Protein AF-Q5WP88-F1 (afdb_monomer)

Nearest PDB structures (foldseek):
  6bir-assembly1_B  TM=8.310E-01  e=9.760E-03  Homo sapiens
  6mfg-assembly1_F  TM=8.212E-01  e=1.041E-02  Homo sapiens
  4p5m-assembly4_H  TM=8.164E-01  e=9.148E-03  Homo sapiens
  8d5q-assembly1_C  TM=7.590E-01  e=4.435E-01  Mus musculus
  5sws-assembly1_A  TM=7.982E-01  e=6.537E-01  Mus musculus

pLDDT: mean 93.07, std 6.89, r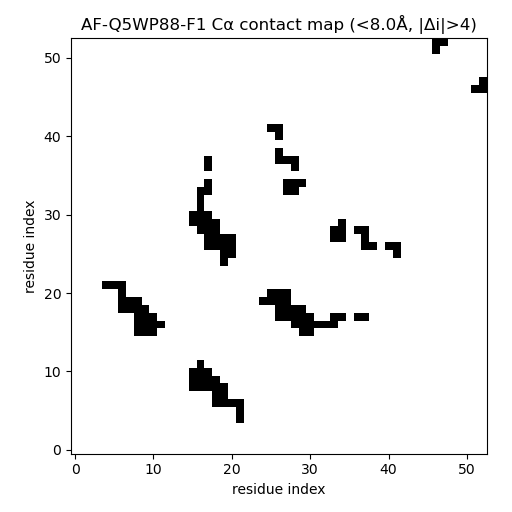ange [60.31, 98.12]

Structure (mmCIF, N/CA/C/O backbone):
data_AF-Q5WP88-F1
#
_entry.id   AF-Q5WP88-F1
#
loop_
_atom_site.group_PDB
_atom_site.id
_atom_site.type_symbol
_atom_site.label_atom_id
_atom_site.label_alt_id
_atom_site.label_comp_id
_atom_site.label_asym_id
_atom_site.label_entity_id
_atom_site.label_seq_id
_atom_site.pdbx_PDB_ins_code
_atom_site.Cartn_x
_atom_site.Cartn_y
_atom_site.Cartn_z
_atom_site.occupancy
_atom_site.B_iso_or_equiv
_atom_site.auth_seq_id
_atom_site.auth_comp_id
_atom_site.auth_asym_id
_atom_site.auth_atom_id
_atom_site.pdbx_PDB_model_num
ATOM 1 N N . THR A 1 1 ? -20.235 3.292 17.798 1.00 80.44 1 THR A N 1
ATOM 2 C CA . THR A 1 1 ? -18.769 3.378 17.978 1.0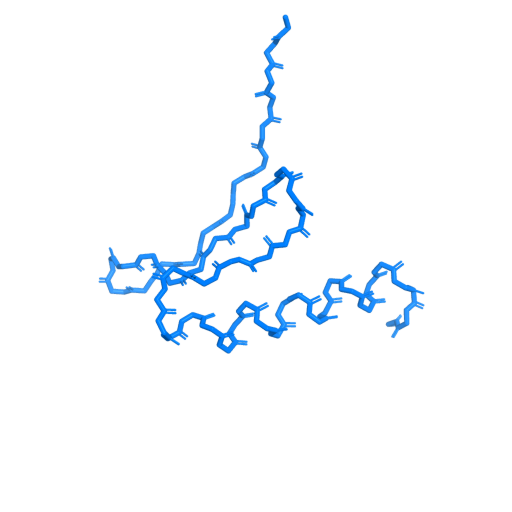0 80.44 1 THR A CA 1
ATOM 3 C C . THR A 1 1 ? -18.171 4.042 16.748 1.00 80.44 1 THR A C 1
ATOM 5 O O . THR A 1 1 ? -18.699 3.838 15.662 1.00 80.44 1 THR A O 1
ATOM 8 N N . GLN A 1 2 ? -17.140 4.882 16.888 1.00 79.56 2 GLN A N 1
ATOM 9 C CA . GLN A 1 2 ? -16.428 5.458 15.735 1.00 79.56 2 GLN A CA 1
ATOM 10 C C . GLN A 1 2 ? -15.428 4.428 15.192 1.00 79.56 2 GLN A C 1
ATOM 12 O O . GLN A 1 2 ? -14.731 3.784 15.974 1.00 79.56 2 GLN A O 1
ATOM 17 N N . ARG A 1 3 ? -15.365 4.252 13.868 1.00 83.44 3 ARG A N 1
ATOM 18 C CA . ARG A 1 3 ? -14.405 3.349 13.218 1.00 83.44 3 ARG A CA 1
ATOM 19 C C . ARG A 1 3 ? -13.176 4.162 12.818 1.00 83.44 3 ARG A C 1
ATOM 21 O O . ARG A 1 3 ? -13.248 4.964 11.893 1.00 83.44 3 ARG A O 1
ATOM 28 N N . VAL A 1 4 ? -12.078 3.986 13.548 1.00 86.88 4 VAL A N 1
ATOM 29 C CA . VAL A 1 4 ? -10.786 4.615 13.235 1.00 86.88 4 VAL A CA 1
ATOM 30 C C . VAL A 1 4 ? -10.092 3.790 12.155 1.00 86.88 4 VAL A C 1
ATOM 32 O O . VAL A 1 4 ? -10.065 2.563 12.242 1.00 86.88 4 VAL A O 1
ATOM 35 N N . ARG A 1 5 ? -9.553 4.459 11.133 1.00 89.50 5 ARG A N 1
ATOM 36 C CA . ARG A 1 5 ? -8.779 3.842 10.050 1.00 89.50 5 ARG A CA 1
ATOM 37 C C . ARG A 1 5 ? -7.422 4.521 9.949 1.00 89.50 5 ARG A C 1
ATOM 39 O O . ARG A 1 5 ? -7.339 5.742 10.064 1.00 89.50 5 ARG A O 1
ATOM 46 N N . TYR A 1 6 ? -6.380 3.725 9.741 1.00 90.94 6 TYR A N 1
ATOM 47 C CA . TYR A 1 6 ? -5.056 4.236 9.406 1.00 90.94 6 TYR A CA 1
ATOM 48 C C . TYR A 1 6 ? -5.039 4.661 7.936 1.00 90.94 6 TYR A C 1
ATOM 50 O O . TYR A 1 6 ? -5.556 3.943 7.084 1.00 90.94 6 TYR A O 1
ATOM 58 N N . VAL A 1 7 ? -4.467 5.828 7.648 1.00 93.25 7 VAL A N 1
ATOM 59 C CA . VAL A 1 7 ? -4.370 6.373 6.292 1.00 93.25 7 VAL A CA 1
ATOM 60 C C . VAL A 1 7 ? -2.916 6.716 6.020 1.00 93.25 7 VAL A C 1
ATOM 62 O O . VAL A 1 7 ? -2.334 7.539 6.726 1.00 93.25 7 VAL A O 1
ATOM 65 N N . SER A 1 8 ? -2.361 6.112 4.974 1.00 95.94 8 SER A N 1
ATOM 66 C CA . SER A 1 8 ? -1.052 6.452 4.426 1.00 95.94 8 SER A CA 1
ATOM 67 C C . SER A 1 8 ? -1.159 6.589 2.914 1.00 95.94 8 SER A C 1
ATOM 69 O O . SER A 1 8 ? -1.886 5.824 2.277 1.00 95.94 8 SER A O 1
ATOM 71 N N . ARG A 1 9 ? -0.491 7.602 2.363 1.00 96.69 9 ARG A N 1
ATOM 72 C CA . ARG A 1 9 ? -0.512 7.953 0.942 1.00 96.69 9 ARG A CA 1
ATOM 73 C C . ARG A 1 9 ? 0.860 8.442 0.527 1.00 96.69 9 ARG A C 1
ATOM 75 O O . ARG A 1 9 ? 1.411 9.308 1.206 1.00 96.69 9 ARG A O 1
ATOM 82 N N . ASP A 1 10 ? 1.336 7.936 -0.598 1.00 96.00 10 ASP A N 1
ATOM 83 C CA . ASP A 1 10 ? 2.499 8.467 -1.287 1.00 96.00 10 ASP A CA 1
ATOM 84 C C . ASP A 1 10 ? 2.033 9.387 -2.418 1.00 96.00 10 ASP A C 1
ATOM 86 O O . ASP A 1 10 ? 1.163 9.026 -3.218 1.00 96.00 10 ASP A O 1
ATOM 90 N N . ILE A 1 11 ? 2.521 10.628 -2.396 1.00 96.56 11 ILE A N 1
ATOM 91 C CA . ILE A 1 11 ? 2.058 11.695 -3.281 1.00 96.56 11 ILE A CA 1
ATOM 92 C C . ILE A 1 11 ? 3.268 12.348 -3.936 1.00 96.56 11 ILE A C 1
ATOM 94 O O . ILE A 1 11 ?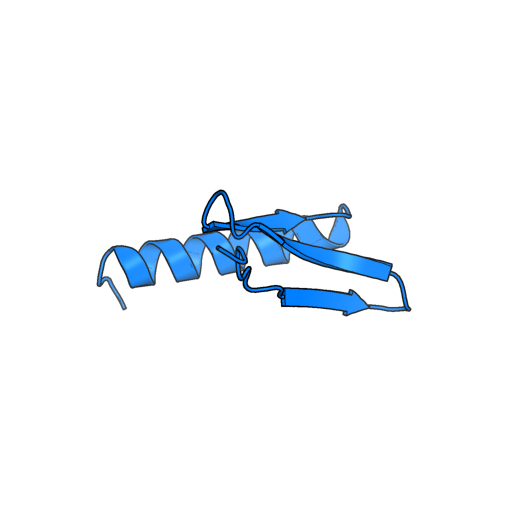 4.044 13.039 -3.271 1.00 96.56 11 ILE A O 1
ATOM 98 N N . TRP A 1 12 ? 3.351 12.223 -5.257 1.00 92.56 12 TRP A N 1
ATOM 99 C CA . TRP A 1 12 ? 4.356 12.860 -6.093 1.00 92.56 12 TRP A CA 1
ATOM 100 C C . TRP A 1 12 ? 3.703 13.780 -7.127 1.00 92.56 12 TRP A C 1
ATOM 102 O O . TRP A 1 12 ? 2.679 13.454 -7.716 1.00 92.56 12 TRP A O 1
ATOM 112 N N . ASP A 1 13 ? 4.265 14.976 -7.330 1.00 94.75 13 ASP A N 1
ATOM 113 C CA . ASP A 1 13 ? 3.727 15.991 -8.257 1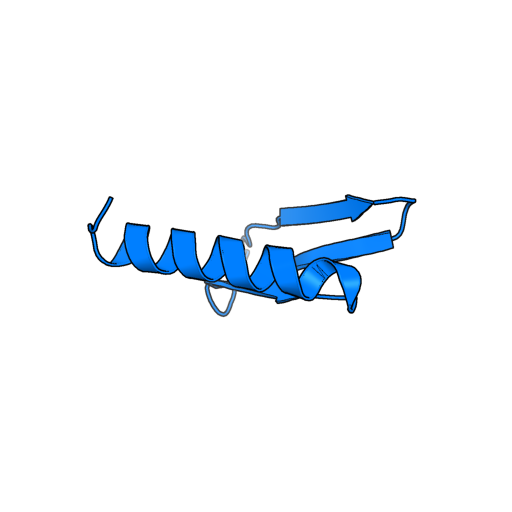.00 94.75 13 ASP A CA 1
ATOM 114 C C . ASP A 1 13 ? 2.203 16.218 -8.116 1.00 94.75 13 ASP A C 1
ATOM 116 O O . ASP A 1 13 ? 1.441 16.297 -9.080 1.00 94.75 13 ASP A O 1
ATOM 120 N N . ARG A 1 14 ? 1.736 16.281 -6.859 1.00 94.56 14 ARG A N 1
ATOM 121 C CA . ARG A 1 14 ? 0.313 16.417 -6.477 1.00 94.56 14 ARG A CA 1
ATOM 122 C C . ARG A 1 14 ? -0.593 15.270 -6.944 1.00 94.56 14 ARG A C 1
ATOM 124 O O . ARG A 1 14 ? -1.813 15.379 -6.814 1.00 94.56 14 ARG A O 1
ATOM 131 N N . ARG A 1 15 ? -0.026 14.178 -7.446 1.00 96.06 15 ARG A N 1
ATOM 132 C CA . ARG A 1 15 ? -0.714 12.934 -7.769 1.00 96.06 15 ARG A CA 1
ATOM 133 C C . ARG A 1 15 ? -0.433 11.917 -6.676 1.00 96.06 15 ARG A C 1
ATOM 135 O O . ARG A 1 15 ? 0.691 11.783 -6.218 1.00 96.06 15 ARG A O 1
ATOM 142 N N . GLN A 1 16 ? -1.476 11.239 -6.228 1.00 97.50 16 GLN A N 1
ATOM 143 C CA . GLN A 1 16 ? -1.323 10.099 -5.339 1.00 97.50 16 GLN A CA 1
ATOM 144 C C . GLN A 1 16 ? -0.935 8.896 -6.194 1.00 97.50 16 GLN A C 1
ATOM 146 O O . GLN A 1 16 ? -1.691 8.550 -7.100 1.00 97.50 16 GLN A O 1
ATOM 151 N N . ASP A 1 17 ? 0.224 8.308 -5.922 1.00 97.75 17 ASP A N 1
ATOM 152 C CA . ASP A 1 17 ? 0.729 7.159 -6.676 1.00 97.75 17 ASP A CA 1
ATOM 153 C C . ASP A 1 17 ? 0.440 5.838 -5.954 1.00 97.75 17 ASP A C 1
ATOM 155 O O . ASP A 1 17 ? 0.157 4.832 -6.606 1.00 97.75 17 ASP A O 1
ATOM 159 N N . VAL A 1 18 ? 0.433 5.840 -4.615 1.00 97.94 18 VAL A N 1
ATOM 160 C CA . VAL A 1 18 ? 0.143 4.659 -3.786 1.00 97.94 18 VAL A CA 1
ATOM 161 C C . VAL A 1 18 ? -0.633 5.057 -2.527 1.00 97.94 18 VAL A C 1
ATOM 163 O O . VAL A 1 18 ? -0.379 6.106 -1.931 1.00 97.94 18 VAL A O 1
ATOM 166 N N . HIS A 1 19 ? -1.527 4.193 -2.044 1.00 98.00 19 HIS A N 1
ATOM 167 C CA . HIS A 1 19 ? -2.098 4.290 -0.698 1.00 98.00 19 HIS A CA 1
ATOM 168 C C . HIS A 1 19 ? -2.124 2.952 0.036 1.00 98.00 19 HIS A C 1
ATOM 170 O O . HIS A 1 19 ? -2.046 1.886 -0.569 1.00 98.00 19 HIS A O 1
ATOM 176 N N . PHE A 1 20 ? -2.252 3.005 1.361 1.00 97.12 20 PHE A N 1
ATOM 177 C CA . PHE A 1 20 ? -2.480 1.819 2.182 1.00 97.12 20 PHE A CA 1
ATOM 178 C C . PHE A 1 20 ? -3.979 1.583 2.398 1.00 97.12 20 PHE A C 1
ATOM 180 O O . PHE A 1 20 ? -4.664 2.420 2.996 1.00 97.12 20 PHE A O 1
ATOM 187 N N . ASP A 1 21 ? -4.484 0.429 1.961 1.00 96.62 21 ASP A N 1
ATOM 188 C CA . ASP A 1 21 ? -5.846 -0.013 2.246 1.00 96.62 21 ASP A CA 1
ATOM 189 C C . ASP A 1 21 ? -5.894 -0.685 3.623 1.00 96.62 21 ASP A C 1
ATOM 191 O O . ASP A 1 21 ? -5.479 -1.829 3.804 1.00 96.62 21 ASP A O 1
ATOM 195 N N . SER A 1 22 ? -6.431 0.034 4.609 1.00 94.00 22 SER A N 1
ATOM 196 C CA . SER A 1 22 ? -6.575 -0.462 5.982 1.00 94.00 22 SER A CA 1
ATOM 197 C C . SER A 1 22 ? -7.596 -1.592 6.167 1.00 94.00 22 SER A C 1
ATOM 199 O O . SER A 1 22 ? -7.540 -2.272 7.189 1.00 94.00 22 SER A O 1
ATOM 201 N N . ASP A 1 23 ? -8.535 -1.790 5.234 1.00 93.62 23 ASP A N 1
ATOM 202 C CA . ASP A 1 23 ? -9.509 -2.882 5.332 1.00 93.62 23 ASP A CA 1
ATOM 203 C C . ASP A 1 23 ? -8.878 -4.225 4.904 1.00 93.62 23 ASP A C 1
ATOM 205 O O . ASP A 1 23 ? -9.270 -5.272 5.419 1.00 93.62 23 ASP A O 1
ATOM 209 N N . VAL A 1 24 ? -7.875 -4.196 4.015 1.00 92.56 24 VAL A N 1
ATOM 210 C CA . VAL A 1 24 ? -7.181 -5.393 3.486 1.00 92.56 24 VAL A CA 1
ATOM 211 C C . VAL A 1 24 ? -5.757 -5.549 4.042 1.00 92.56 24 VAL A C 1
ATOM 213 O O . VAL A 1 24 ? -5.218 -6.653 4.115 1.00 92.56 24 VAL A O 1
ATOM 216 N N . GLY A 1 25 ? -5.143 -4.452 4.480 1.00 93.69 25 GLY A N 1
ATOM 217 C CA . GLY A 1 25 ? -3.793 -4.415 5.029 1.00 93.69 25 GLY A CA 1
ATOM 218 C C . GLY A 1 25 ? -2.697 -4.514 3.968 1.00 93.69 25 GLY A C 1
ATOM 219 O O . GLY A 1 25 ? -1.700 -5.200 4.212 1.00 93.69 25 GLY A O 1
ATOM 220 N N . VAL A 1 26 ? -2.888 -3.879 2.808 1.00 96.81 26 VAL A N 1
ATOM 221 C CA . VAL A 1 26 ? -1.938 -3.879 1.681 1.00 96.81 26 VAL A CA 1
ATOM 222 C C . VAL A 1 26 ? -1.790 -2.484 1.076 1.00 96.81 26 VAL A C 1
ATOM 224 O O . VAL A 1 26 ? -2.687 -1.650 1.170 1.00 96.81 26 VAL A O 1
ATOM 227 N N . TRP A 1 27 ? -0.658 -2.245 0.425 1.00 97.75 27 TRP A N 1
ATOM 228 C CA . TRP A 1 27 ? -0.433 -1.082 -0.423 1.00 97.75 27 TRP A CA 1
ATOM 229 C C . TRP A 1 27 ? -1.037 -1.303 -1.807 1.00 97.75 27 TRP A C 1
ATOM 231 O O . TRP A 1 27 ? -0.845 -2.358 -2.417 1.00 97.75 27 TRP A O 1
ATOM 241 N N . VAL A 1 28 ? -1.756 -0.303 -2.300 1.00 98.00 28 VAL A N 1
ATOM 242 C CA . VAL A 1 28 ? -2.449 -0.301 -3.586 1.00 98.00 28 VAL A CA 1
ATOM 243 C C . VAL A 1 28 ? -1.892 0.842 -4.421 1.00 98.00 28 VAL A C 1
ATOM 245 O O . VAL A 1 28 ? -1.829 1.978 -3.956 1.00 98.00 28 VAL A O 1
ATOM 248 N N . ALA A 1 29 ? -1.472 0.529 -5.645 1.00 98.06 29 ALA A N 1
ATOM 249 C CA . ALA A 1 29 ? -1.040 1.529 -6.608 1.00 98.06 29 ALA A CA 1
ATOM 250 C C . ALA A 1 29 ? -2.263 2.221 -7.226 1.00 98.06 29 ALA A C 1
ATOM 252 O O . ALA A 1 29 ? -3.156 1.555 -7.752 1.00 98.06 29 ALA A O 1
ATOM 253 N N . ASP A 1 30 ? -2.283 3.548 -7.172 1.00 97.69 30 ASP A N 1
ATOM 254 C CA . ASP A 1 30 ? -3.305 4.395 -7.798 1.00 97.69 30 ASP A CA 1
ATOM 255 C C . ASP A 1 30 ? -2.897 4.829 -9.215 1.00 97.69 30 ASP A C 1
ATOM 257 O O . ASP A 1 30 ? -3.722 5.310 -9.997 1.00 97.69 30 ASP A O 1
ATOM 261 N N . THR A 1 31 ? -1.619 4.645 -9.558 1.00 97.00 31 THR A N 1
ATOM 262 C CA . THR A 1 31 ? -1.039 4.925 -10.874 1.00 97.00 31 THR A CA 1
ATOM 263 C C . THR A 1 31 ? -0.077 3.811 -11.285 1.00 97.00 31 THR A C 1
ATOM 265 O O . THR A 1 31 ? 0.421 3.061 -10.446 1.00 97.00 31 THR A O 1
ATOM 268 N N . GLU A 1 32 ? 0.240 3.717 -12.579 1.00 96.31 32 GLU A N 1
ATOM 269 C CA . GLU A 1 32 ? 1.253 2.771 -13.080 1.00 96.31 32 GLU A CA 1
ATOM 270 C C . GLU A 1 32 ? 2.638 3.010 -12.450 1.00 96.31 32 GLU A C 1
ATOM 272 O O . GLU A 1 32 ? 3.398 2.067 -12.237 1.00 96.31 32 GLU A O 1
ATOM 277 N N . LEU A 1 33 ? 2.956 4.264 -12.102 1.00 95.75 33 LEU A N 1
ATOM 278 C CA . LEU A 1 33 ? 4.217 4.625 -11.447 1.00 95.75 33 LEU A CA 1
ATOM 279 C C . LEU A 1 33 ? 4.304 4.113 -10.008 1.00 95.75 33 LEU A C 1
ATOM 281 O O . LEU A 1 33 ? 5.407 3.841 -9.550 1.00 95.75 33 LEU A O 1
ATOM 285 N N . GLY A 1 34 ? 3.171 3.949 -9.321 1.00 97.31 34 GLY A N 1
ATOM 286 C CA . GLY A 1 34 ? 3.120 3.419 -7.959 1.00 97.31 34 GLY A CA 1
ATOM 287 C C . GLY A 1 34 ? 3.165 1.891 -7.870 1.00 97.31 34 GLY A C 1
ATOM 288 O O . GLY A 1 34 ? 3.329 1.335 -6.784 1.00 97.31 34 GLY A O 1
ATOM 289 N N . GLU A 1 35 ? 3.028 1.170 -8.988 1.00 98.00 35 GLU A N 1
ATOM 290 C CA . GLU A 1 35 ? 3.043 -0.299 -8.995 1.00 98.00 35 GLU A CA 1
ATOM 291 C C . GLU A 1 35 ? 4.346 -0.905 -8.428 1.00 98.00 35 GLU A C 1
ATOM 293 O O . GLU A 1 35 ? 4.259 -1.846 -7.626 1.00 98.00 35 GLU A O 1
ATOM 298 N N . PRO A 1 36 ? 5.551 -0.405 -8.780 1.00 97.69 36 PRO A N 1
ATOM 299 C CA . PRO A 1 36 ? 6.802 -0.886 -8.200 1.00 97.69 36 PRO A CA 1
ATOM 300 C C . PRO A 1 36 ? 6.852 -0.708 -6.678 1.00 97.69 36 PRO A C 1
ATOM 302 O O . PRO A 1 36 ? 7.244 -1.642 -5.972 1.00 97.69 36 PRO A O 1
ATOM 305 N N . ASP A 1 37 ? 6.397 0.440 -6.175 1.00 96.88 37 ASP A N 1
ATOM 306 C CA . ASP A 1 37 ? 6.402 0.764 -4.747 1.00 96.88 37 ASP A CA 1
ATOM 307 C C . ASP A 1 37 ? 5.399 -0.096 -3.976 1.00 96.88 37 ASP A C 1
ATOM 309 O O . ASP A 1 37 ? 5.758 -0.730 -2.981 1.00 96.88 37 ASP A O 1
ATOM 313 N N . ALA A 1 38 ? 4.172 -0.238 -4.487 1.00 98.06 38 ALA A N 1
ATOM 314 C CA . ALA A 1 38 ? 3.164 -1.115 -3.897 1.00 98.06 38 ALA A CA 1
ATOM 315 C C . AL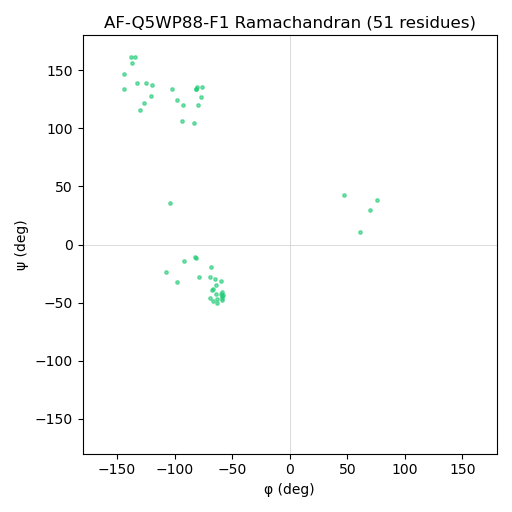A A 1 38 ? 3.656 -2.571 -3.821 1.00 98.06 38 ALA A C 1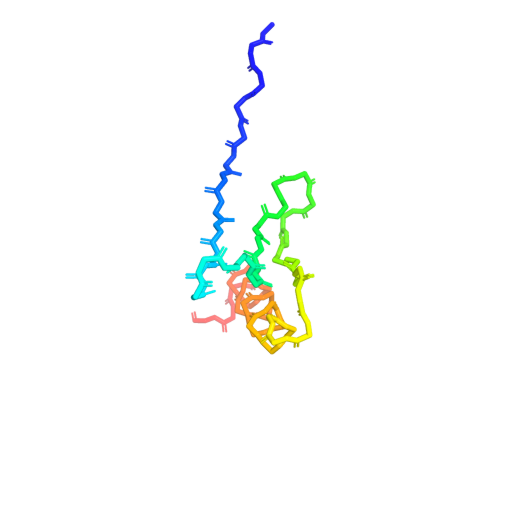
ATOM 317 O O . ALA A 1 38 ? 3.502 -3.234 -2.792 1.00 98.06 38 ALA A O 1
ATOM 318 N N . LYS A 1 39 ? 4.296 -3.082 -4.883 1.00 98.12 39 LYS A N 1
ATOM 319 C CA . LYS A 1 39 ? 4.885 -4.432 -4.894 1.00 98.12 39 LYS A CA 1
ATOM 320 C C . LYS A 1 39 ? 6.004 -4.574 -3.870 1.00 98.12 39 LYS A C 1
ATOM 322 O O . LYS A 1 39 ? 6.037 -5.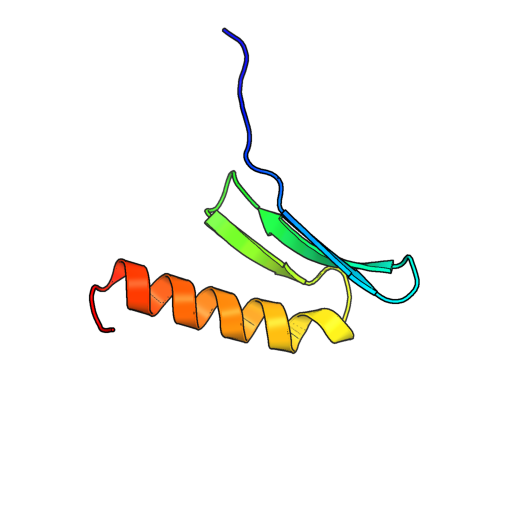569 -3.140 1.00 98.12 39 LYS A O 1
ATOM 327 N N . TYR A 1 40 ? 6.915 -3.606 -3.817 1.00 97.25 40 TYR A N 1
ATOM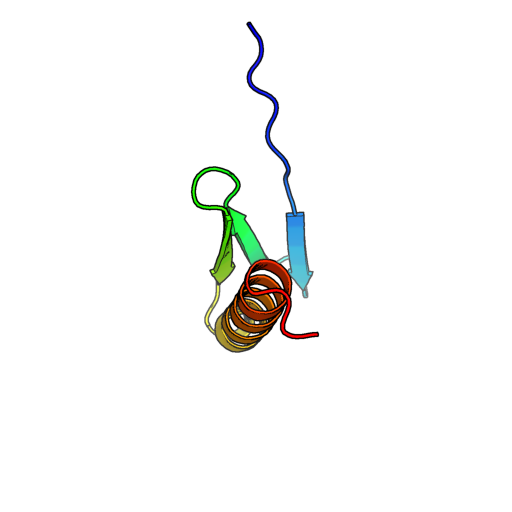 328 C CA . TYR A 1 40 ? 8.037 -3.627 -2.886 1.00 97.25 40 TYR A CA 1
ATOM 329 C C . TYR A 1 40 ? 7.555 -3.588 -1.432 1.00 97.25 40 TYR A C 1
ATOM 331 O O . TYR A 1 40 ? 7.916 -4.466 -0.647 1.00 97.25 40 TYR A O 1
ATOM 339 N N . TRP A 1 41 ? 6.681 -2.646 -1.079 1.00 97.19 41 TRP A N 1
ATOM 340 C CA . TRP A 1 41 ? 6.181 -2.512 0.288 1.00 97.19 41 TRP A CA 1
ATOM 341 C C . TRP A 1 41 ? 5.309 -3.685 0.720 1.00 97.19 41 TRP A C 1
ATOM 343 O O . TRP A 1 41 ? 5.458 -4.150 1.846 1.00 97.19 41 TRP A O 1
ATOM 353 N N . ASN A 1 42 ? 4.471 -4.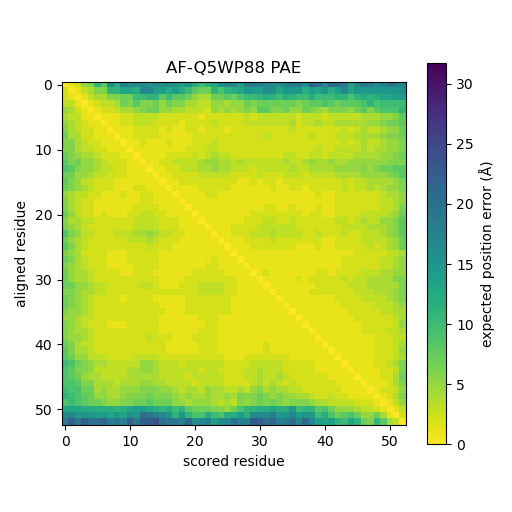239 -0.162 1.00 96.81 42 ASN A N 1
ATOM 354 C CA . ASN A 1 42 ? 3.714 -5.452 0.161 1.00 96.81 42 ASN A CA 1
ATOM 355 C C . ASN A 1 42 ? 4.622 -6.661 0.398 1.00 96.81 42 ASN A C 1
ATOM 357 O O . ASN A 1 42 ? 4.323 -7.490 1.256 1.00 96.81 42 ASN A O 1
ATOM 361 N N . LYS A 1 43 ? 5.744 -6.765 -0.325 1.00 96.19 43 LYS A N 1
ATOM 362 C CA . LYS A 1 43 ? 6.742 -7.806 -0.068 1.00 96.19 43 LYS A CA 1
ATOM 363 C C . LYS A 1 43 ? 7.409 -7.603 1.292 1.00 96.19 43 LYS A C 1
ATOM 365 O O . LYS A 1 43 ? 7.474 -8.552 2.061 1.00 96.19 43 LYS A O 1
ATOM 370 N N . VAL A 1 44 ? 7.869 -6.390 1.603 1.00 93.50 44 VAL A N 1
ATOM 371 C CA . VAL A 1 44 ? 8.492 -6.080 2.903 1.00 93.50 44 VAL A CA 1
ATOM 372 C C . VAL A 1 44 ? 7.525 -6.363 4.052 1.00 93.50 44 VAL A C 1
ATOM 374 O O . VAL A 1 44 ? 7.884 -7.056 4.998 1.00 93.50 44 VAL A O 1
ATOM 377 N N . GLU A 1 45 ? 6.284 -5.898 3.939 1.00 90.75 45 GLU A N 1
ATOM 378 C CA . GLU A 1 45 ? 5.228 -6.156 4.917 1.00 90.75 45 GLU A CA 1
ATOM 379 C C . GLU A 1 45 ? 4.965 -7.660 5.082 1.00 90.75 45 GLU A C 1
ATOM 381 O O . GLU A 1 45 ? 4.809 -8.150 6.199 1.00 90.75 45 GLU A O 1
ATOM 386 N N . LEU A 1 46 ? 4.956 -8.423 3.986 1.00 92.06 46 LEU A N 1
ATOM 387 C CA . LEU A 1 46 ? 4.799 -9.873 4.040 1.00 92.06 46 LEU A CA 1
ATOM 388 C C . LEU A 1 46 ? 5.963 -10.555 4.773 1.00 92.06 46 LEU A C 1
ATOM 390 O O . LEU A 1 46 ? 5.712 -11.449 5.580 1.00 92.06 46 LEU A O 1
ATOM 394 N N . GLU A 1 47 ? 7.209 -10.149 4.525 1.00 91.25 47 GLU A N 1
ATOM 395 C CA . GLU A 1 47 ? 8.372 -10.709 5.228 1.00 91.25 47 GLU A CA 1
ATOM 396 C C . GLU A 1 47 ? 8.373 -10.334 6.717 1.00 91.25 47 GLU A C 1
ATOM 398 O O . GLU A 1 47 ? 8.620 -11.194 7.566 1.00 91.25 47 GLU A O 1
ATOM 403 N N . LEU A 1 48 ? 7.991 -9.096 7.054 1.00 88.38 48 LEU A N 1
ATOM 404 C CA . LEU A 1 48 ? 7.792 -8.659 8.440 1.00 88.38 48 LEU A CA 1
ATOM 405 C C . LEU A 1 48 ? 6.732 -9.511 9.145 1.00 88.38 48 LEU A C 1
ATOM 407 O O . LEU A 1 48 ? 6.967 -10.011 10.244 1.00 88.38 48 LEU A O 1
ATOM 411 N N . ARG A 1 49 ? 5.588 -9.754 8.493 1.00 87.69 49 ARG A N 1
ATOM 412 C CA . ARG A 1 49 ? 4.521 -10.619 9.028 1.00 87.69 49 ARG A CA 1
ATOM 413 C C . ARG A 1 49 ? 4.949 -12.075 9.180 1.00 87.69 49 ARG A C 1
ATOM 415 O O . ARG A 1 49 ? 4.421 -12.774 10.041 1.00 87.69 49 ARG A O 1
ATOM 422 N N . ARG A 1 50 ? 5.877 -12.546 8.345 1.00 90.44 50 ARG A N 1
ATOM 423 C CA . ARG A 1 50 ? 6.446 -13.900 8.425 1.00 90.44 50 ARG A CA 1
ATOM 424 C C . ARG A 1 50 ? 7.557 -14.023 9.468 1.00 90.44 50 ARG A C 1
ATOM 426 O O . ARG A 1 50 ? 7.942 -15.146 9.779 1.00 90.44 50 ARG A O 1
ATOM 433 N N . GLY A 1 51 ? 8.054 -12.908 10.010 1.00 86.69 51 GLY A N 1
ATOM 434 C CA . GLY A 1 51 ? 9.195 -12.889 10.925 1.00 86.69 51 GLY A CA 1
ATOM 435 C C . GLY A 1 51 ? 10.522 -13.235 10.241 1.00 86.69 51 GLY A C 1
ATOM 436 O O . GLY A 1 51 ? 11.391 -13.825 10.875 1.00 86.69 51 GLY A O 1
ATOM 437 N N . VAL A 1 52 ? 10.659 -12.930 8.946 1.00 74.62 52 VAL A N 1
ATOM 438 C CA . VAL A 1 52 ? 11.808 -13.321 8.100 1.00 74.62 52 VAL A CA 1
ATOM 439 C C . VAL A 1 52 ? 12.754 -12.132 7.856 1.00 74.62 52 VAL A C 1
ATOM 441 O O . VAL A 1 52 ? 13.334 -11.983 6.786 1.00 74.62 52 VAL A O 1
ATOM 444 N N . VAL A 1 53 ? 12.931 -11.253 8.845 1.00 60.31 53 VAL A N 1
ATOM 445 C CA . VAL A 1 53 ? 13.732 -10.021 8.702 1.00 60.31 53 VAL A CA 1
ATOM 446 C C . VAL A 1 53 ? 14.706 -9.851 9.853 1.00 60.31 53 VAL A C 1
ATOM 448 O O . VAL A 1 53 ? 14.298 -10.139 11.000 1.00 60.31 53 VAL A O 1
#

InterPro domains:
  IPR000353 MHC class II, beta chain, N-terminal [PF00969] (1-45)
  IPR000353 MHC class II, beta chain, N-terminal [SM00921] (1-53)
  IPR011162 MHC classes I/II-like antigen recognition protein [SSF54452] (1-51)
  IPR014745 MHC class II, alpha/beta chain, N-terminal [G3DSA:3.10.320.10] (1-53)

Mean predicted aligned error: 3.72 Å

Solvent-accessible surface area (backbone atoms only — not comparable to full-atom values): 3236 Å² total; per-residue (Å²): 135,87,86,85,76,70,81,53,73,45,68,55,96,93,38,63,25,29,35,43,42,67,93,81,72,43,48,43,49,71,36,83,82,15,42,64,54,21,52,51,52,42,48,52,52,50,34,58,75,68,67,72,119

Sequence (53 aa):
TQRVRYVSRDIWDRRQDVHFDSDVGVWVADTELGEPDAKYWNKVELELRRGVV

Radius of gyration: 12.49 Å; Cα contacts (8 Å, |Δi|>4): 65; chains: 1; bounding box: 32×30×31 Å

Organism: Alligator sinensis (NCBI:txid38654)

Foldseek 3Di:
DDDDFDWDFDADPNDTQWIADRVVGFIDGPDPVCPVVRVVVRVVVVCVVVVND

Secondary structure (DSSP, 8-state):
--------EEEETTEEEEEEETTTTEEEESSGGGHHHHHHHHHHHHHHHHT--